Protein AF-A0A7K3YE87-F1 (afdb_monomer)

Solvent-accessible surface area (backbone atoms only — not comparable to full-atom values): 3261 Å² total; per-residue (Å²): 135,65,69,47,68,34,90,85,79,64,49,80,40,53,67,87,40,44,44,64,45,80,46,74,48,65,63,95,83,42,84,43,73,50,81,42,70,60,27,39,44,33,91,88,78,69,48,70,45,78,105

Structure (mmCIF, N/CA/C/O backbone):
data_AF-A0A7K3YE87-F1
#
_entry.id   AF-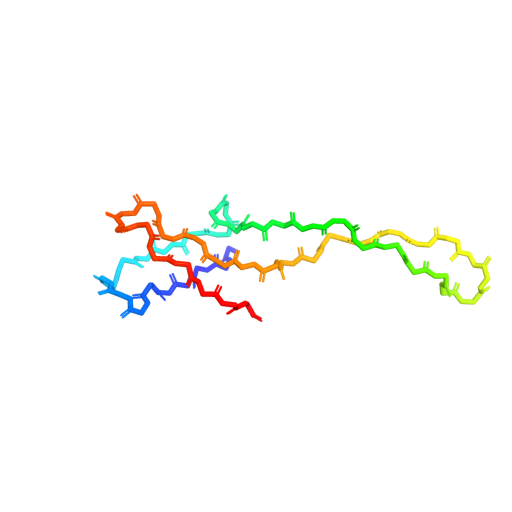A0A7K3YE87-F1
#
loop_
_atom_site.group_PDB
_atom_site.id
_atom_site.type_symbol
_atom_site.label_atom_id
_atom_site.label_alt_id
_atom_site.label_comp_id
_atom_site.label_asym_id
_atom_site.label_entity_id
_atom_site.label_seq_id
_atom_site.pdbx_PDB_ins_code
_atom_site.Cartn_x
_atom_site.Cartn_y
_atom_site.Cartn_z
_atom_site.occupancy
_atom_site.B_iso_or_equiv
_atom_site.auth_seq_id
_atom_site.auth_comp_id
_atom_site.auth_asym_id
_atom_site.auth_atom_id
_atom_site.pdbx_PDB_model_num
ATOM 1 N N . MET A 1 1 ? 8.223 8.802 2.048 1.00 57.59 1 MET A N 1
ATOM 2 C CA . MET A 1 1 ? 7.377 7.837 2.774 1.00 57.59 1 MET A CA 1
ATOM 3 C C . MET A 1 1 ? 6.002 7.919 2.162 1.00 57.59 1 MET A C 1
ATOM 5 O O . MET A 1 1 ? 5.362 8.953 2.324 1.00 57.59 1 MET A O 1
ATOM 9 N N . ILE A 1 2 ? 5.603 6.901 1.402 1.00 68.75 2 ILE A N 1
ATOM 10 C CA . ILE A 1 2 ? 4.233 6.785 0.910 1.00 68.75 2 ILE A CA 1
ATOM 11 C C . ILE A 1 2 ? 3.425 6.105 2.018 1.00 68.75 2 ILE A C 1
ATOM 13 O O . ILE A 1 2 ? 3.825 5.078 2.569 1.00 68.75 2 ILE A O 1
ATOM 17 N N . THR A 1 3 ? 2.319 6.732 2.394 1.00 79.69 3 THR A N 1
ATOM 18 C CA . THR A 1 3 ? 1.348 6.200 3.351 1.00 79.69 3 THR A CA 1
ATOM 19 C C . THR A 1 3 ? -0.007 6.194 2.672 1.00 79.69 3 THR A C 1
ATOM 21 O O . THR A 1 3 ? -0.385 7.205 2.079 1.00 79.69 3 THR A O 1
ATOM 24 N N . THR A 1 4 ? -0.731 5.088 2.770 1.00 80.69 4 THR A N 1
ATOM 25 C CA . THR A 1 4 ? -2.081 4.938 2.225 1.00 80.69 4 THR A CA 1
ATOM 26 C C . THR A 1 4 ? -3.077 4.681 3.353 1.00 80.69 4 THR A C 1
ATOM 28 O O . THR A 1 4 ? -2.702 4.191 4.419 1.00 80.69 4 THR A O 1
ATOM 31 N N . ALA A 1 5 ? -4.338 5.055 3.162 1.00 83.38 5 ALA A N 1
ATOM 32 C CA . ALA A 1 5 ? -5.395 4.772 4.124 1.00 83.38 5 ALA A CA 1
ATOM 33 C C . ALA A 1 5 ? -6.085 3.459 3.745 1.00 83.38 5 ALA A C 1
ATOM 35 O O . ALA A 1 5 ? -6.386 3.232 2.580 1.00 83.38 5 ALA A O 1
ATOM 36 N N . CYS A 1 6 ? -6.339 2.598 4.727 1.00 84.94 6 CYS A N 1
ATOM 37 C CA . CYS A 1 6 ? -7.114 1.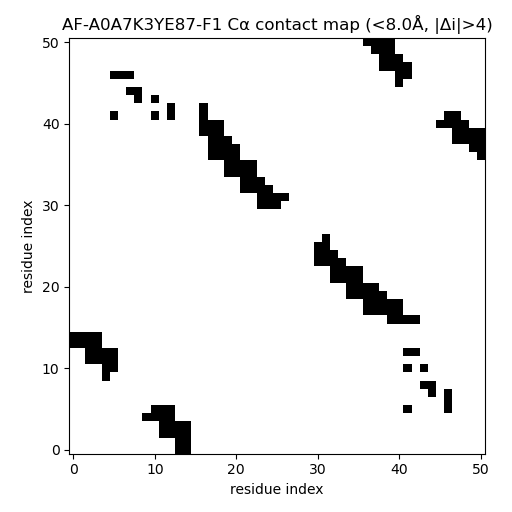383 4.513 1.00 84.94 6 CYS A CA 1
ATOM 38 C C . CYS A 1 6 ? -8.595 1.713 4.282 1.00 84.94 6 CYS A C 1
ATOM 40 O O . CYS A 1 6 ? -9.228 2.289 5.167 1.00 84.94 6 CYS A O 1
ATOM 42 N N . ASP A 1 7 ? -9.165 1.268 3.160 1.00 82.31 7 ASP A N 1
ATOM 43 C CA . ASP A 1 7 ? -10.595 1.420 2.845 1.00 82.31 7 ASP A CA 1
ATOM 44 C C . ASP A 1 7 ? -11.522 0.692 3.837 1.00 82.31 7 ASP A C 1
ATOM 46 O O . ASP A 1 7 ? -12.656 1.110 4.060 1.00 82.31 7 ASP A O 1
ATOM 50 N N . GLY A 1 8 ? -11.045 -0.378 4.481 1.00 82.75 8 GLY A N 1
ATOM 51 C CA . GLY A 1 8 ? -11.843 -1.156 5.432 1.00 82.75 8 GLY A CA 1
ATOM 52 C C . GLY A 1 8 ? -11.983 -0.512 6.816 1.00 82.75 8 GLY A C 1
ATOM 53 O O . GLY A 1 8 ? -13.072 -0.494 7.387 1.00 82.75 8 GLY A O 1
ATOM 54 N N . CYS A 1 9 ? -10.887 -0.005 7.389 1.00 86.62 9 CYS A N 1
ATOM 55 C CA . CYS A 1 9 ? -10.860 0.477 8.780 1.00 86.62 9 CYS A CA 1
ATOM 56 C C . CYS A 1 9 ? -10.346 1.913 8.959 1.00 86.62 9 CYS A C 1
ATOM 58 O O . CYS A 1 9 ? -10.319 2.408 10.085 1.00 86.62 9 CYS A O 1
ATOM 60 N N . GLY A 1 10 ? -9.908 2.576 7.886 1.00 83.12 10 GLY A N 1
ATOM 61 C CA . GLY A 1 10 ? -9.356 3.933 7.925 1.00 83.12 10 GLY A CA 1
ATOM 62 C C . GLY A 1 10 ? -7.966 4.046 8.560 1.00 83.12 10 GLY A C 1
ATOM 63 O O . GLY A 1 10 ? -7.478 5.156 8.766 1.00 83.12 10 GLY A O 1
ATOM 64 N N . ALA A 1 11 ? -7.313 2.928 8.895 1.00 84.88 11 ALA A N 1
ATOM 65 C CA . ALA A 1 11 ? -5.963 2.945 9.450 1.00 84.88 11 ALA A CA 1
ATOM 66 C C . ALA A 1 11 ? -4.946 3.446 8.412 1.00 84.88 11 ALA A C 1
ATOM 68 O O . ALA A 1 11 ? -5.015 3.074 7.241 1.00 84.88 11 ALA A O 1
ATOM 69 N N . VAL A 1 12 ? -3.981 4.254 8.855 1.00 84.69 12 VAL A N 1
ATOM 70 C CA . VAL A 1 12 ? -2.876 4.728 8.010 1.00 84.69 12 VAL A CA 1
ATOM 71 C C . VAL A 1 12 ? -1.812 3.642 7.934 1.00 84.69 12 VAL A C 1
ATOM 73 O O . VAL A 1 12 ? -1.213 3.275 8.945 1.00 84.69 12 VAL A O 1
ATOM 76 N N . ILE A 1 13 ? -1.591 3.128 6.731 1.00 82.12 13 ILE A N 1
ATOM 77 C CA . ILE A 1 13 ? -0.679 2.031 6.439 1.00 82.12 13 ILE A CA 1
ATOM 78 C C . ILE A 1 13 ? 0.536 2.574 5.684 1.00 82.12 13 ILE A C 1
ATOM 80 O O . ILE A 1 13 ? 0.408 3.315 4.710 1.00 82.12 13 ILE A O 1
ATOM 84 N N . GLY A 1 14 ? 1.732 2.229 6.159 1.00 75.56 14 GLY A N 1
ATOM 85 C CA . GLY A 1 14 ? 2.986 2.546 5.473 1.00 75.56 14 GLY A CA 1
ATOM 86 C C . GLY A 1 14 ? 3.343 1.510 4.407 1.00 75.56 14 GLY A C 1
ATOM 87 O O . GLY A 1 14 ? 2.907 0.362 4.493 1.00 75.56 14 GLY A O 1
ATOM 88 N N . GLU A 1 15 ? 4.197 1.912 3.463 1.00 72.62 15 GLU A N 1
ATOM 89 C CA . GLU A 1 15 ? 4.729 1.104 2.345 1.00 72.62 15 GLU A CA 1
ATOM 90 C C . GLU A 1 15 ? 5.334 -0.263 2.748 1.00 72.62 15 GLU A C 1
ATOM 92 O O . GLU A 1 15 ? 5.464 -1.160 1.924 1.00 72.62 15 GLU A O 1
ATOM 97 N N . ASP A 1 16 ? 5.681 -0.455 4.022 1.00 72.31 16 ASP A N 1
ATOM 98 C CA . ASP A 1 16 ? 6.200 -1.728 4.549 1.00 72.31 16 ASP A CA 1
ATOM 99 C C . ASP A 1 16 ? 5.136 -2.846 4.584 1.00 72.31 16 ASP A C 1
ATOM 101 O O . ASP A 1 16 ? 5.466 -4.025 4.652 1.00 72.31 16 ASP A O 1
ATOM 105 N N . ASN A 1 17 ? 3.847 -2.490 4.512 1.00 74.75 17 ASN A N 1
ATOM 106 C CA . ASN A 1 17 ? 2.733 -3.451 4.509 1.00 74.75 17 ASN A CA 1
ATOM 107 C C . ASN A 1 17 ? 2.171 -3.684 3.093 1.00 74.75 17 ASN A C 1
ATOM 109 O O . ASN A 1 17 ? 1.015 -4.071 2.912 1.00 74.75 17 ASN A O 1
ATOM 113 N N . CYS A 1 18 ? 2.991 -3.420 2.079 1.00 74.75 18 CYS A N 1
ATOM 114 C CA . CYS A 1 18 ? 2.725 -3.765 0.693 1.00 74.75 18 CYS A CA 1
ATOM 115 C C . CYS A 1 18 ? 3.148 -5.208 0.433 1.00 74.75 18 CYS A C 1
ATOM 117 O O . CYS A 1 18 ? 4.306 -5.578 0.653 1.00 74.75 18 CYS A O 1
ATOM 119 N N . ARG A 1 19 ? 2.258 -6.013 -0.138 1.00 78.88 19 ARG A N 1
ATOM 120 C CA . ARG A 1 19 ? 2.676 -7.234 -0.812 1.00 78.88 19 ARG A CA 1
ATOM 121 C C . ARG A 1 19 ? 3.332 -6.823 -2.122 1.00 78.88 19 ARG A C 1
ATOM 123 O O . ARG A 1 19 ? 2.700 -6.211 -2.976 1.00 78.88 19 ARG A O 1
ATOM 130 N N . THR A 1 20 ? 4.611 -7.138 -2.266 1.00 82.06 20 THR A N 1
ATOM 131 C CA . THR A 1 20 ? 5.355 -6.876 -3.498 1.00 8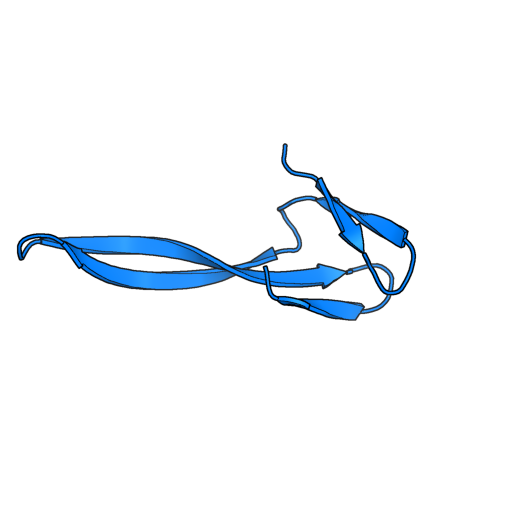2.06 20 THR A CA 1
ATOM 132 C C . THR A 1 20 ? 5.664 -8.179 -4.213 1.00 82.06 20 THR A C 1
ATOM 134 O O . THR A 1 20 ? 5.871 -9.219 -3.581 1.00 82.06 20 THR A O 1
ATOM 137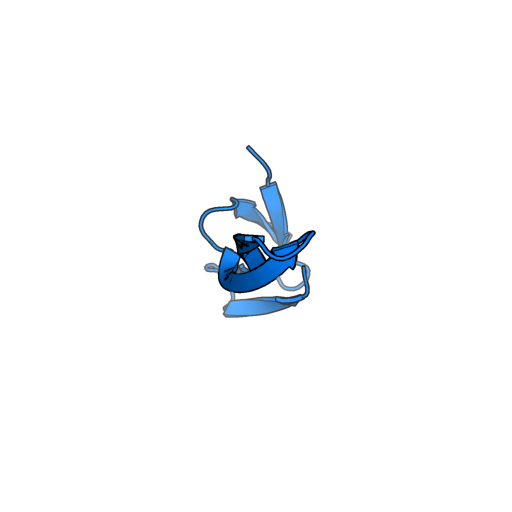 N N . HIS A 1 21 ? 5.707 -8.131 -5.539 1.00 83.06 21 HIS A N 1
ATOM 138 C CA . HIS A 1 21 ? 6.213 -9.226 -6.348 1.00 83.06 21 HIS A CA 1
ATOM 139 C C . HIS A 1 21 ? 7.322 -8.724 -7.274 1.00 83.06 21 HIS A C 1
ATOM 141 O O . HIS A 1 21 ? 7.447 -7.538 -7.575 1.00 83.06 21 HIS A O 1
ATOM 147 N N .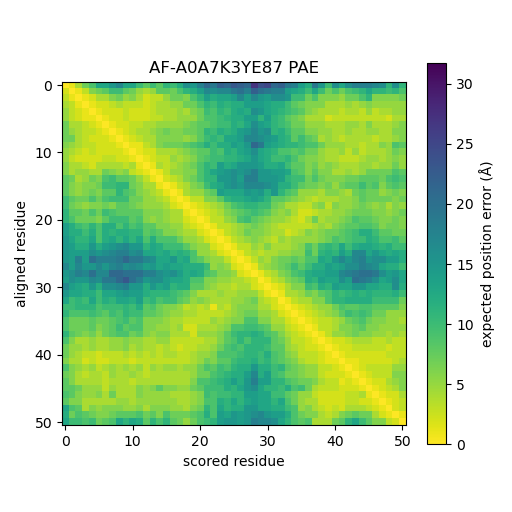 ARG A 1 22 ? 8.204 -9.642 -7.671 1.00 80.75 22 ARG A N 1
ATOM 148 C CA . ARG A 1 22 ? 9.333 -9.326 -8.543 1.00 80.75 22 ARG A CA 1
ATOM 149 C C . ARG A 1 22 ? 8.936 -9.610 -9.980 1.00 80.75 22 ARG A C 1
ATOM 151 O O . ARG A 1 22 ? 8.913 -10.771 -10.388 1.00 80.75 22 ARG A O 1
ATOM 158 N N . GLU A 1 23 ? 8.677 -8.558 -10.737 1.00 80.12 23 GLU A N 1
ATOM 159 C CA . GLU A 1 23 ? 8.462 -8.665 -12.173 1.00 80.12 23 GLU A CA 1
ATOM 160 C C . GLU A 1 23 ? 9.793 -8.781 -12.899 1.00 80.12 23 GLU A C 1
ATOM 162 O O . GLU A 1 23 ? 10.824 -8.234 -12.484 1.00 80.12 23 GLU A O 1
ATOM 167 N N . ARG A 1 24 ? 9.782 -9.548 -13.989 1.00 78.81 24 ARG A N 1
ATOM 168 C CA . ARG A 1 24 ? 10.940 -9.729 -14.854 1.00 78.81 24 ARG A CA 1
ATOM 169 C C . ARG A 1 24 ? 10.530 -9.438 -16.285 1.00 78.81 24 ARG A C 1
ATOM 171 O O . ARG A 1 24 ? 9.882 -10.257 -16.926 1.00 78.81 24 ARG A O 1
ATOM 178 N N . GLU A 1 25 ? 10.972 -8.297 -16.785 1.00 77.75 25 GLU A N 1
ATOM 179 C CA . GLU A 1 25 ? 10.748 -7.877 -18.162 1.00 77.75 25 GLU A CA 1
ATOM 180 C C . GLU A 1 25 ? 12.063 -7.842 -18.933 1.00 77.75 25 GLU A C 1
ATOM 182 O O . GLU A 1 25 ? 13.134 -7.595 -18.378 1.00 77.75 25 GLU A O 1
ATOM 187 N N . ASN A 1 26 ? 11.994 -8.089 -20.239 1.00 76.31 26 ASN A N 1
ATOM 188 C CA . ASN A 1 26 ? 13.129 -7.863 -21.126 1.00 76.31 26 ASN A CA 1
ATOM 189 C C . ASN A 1 26 ? 12.970 -6.500 -21.789 1.00 76.31 26 ASN A C 1
ATOM 191 O O . ASN A 1 26 ? 12.340 -6.387 -22.840 1.00 76.31 26 ASN A O 1
ATOM 195 N N . PHE A 1 27 ? 13.559 -5.466 -21.193 1.00 67.81 27 PHE A N 1
ATOM 196 C CA . PHE A 1 27 ? 13.578 -4.147 -21.809 1.00 67.81 27 PHE A CA 1
ATOM 197 C C . PHE A 1 27 ? 14.754 -4.084 -22.789 1.00 67.81 27 PHE A C 1
ATOM 199 O O . PHE A 1 27 ? 15.910 -4.224 -22.394 1.00 67.81 27 PHE A O 1
ATOM 206 N N . TRP A 1 28 ? 14.467 -3.933 -24.088 1.00 78.25 28 TRP A N 1
ATOM 207 C CA . TRP A 1 28 ? 15.486 -3.863 -25.153 1.00 78.25 28 TRP A CA 1
ATOM 208 C C . TRP A 1 28 ? 16.450 -5.068 -25.185 1.00 78.25 28 TRP A C 1
ATOM 210 O O . TRP A 1 28 ? 17.632 -4.937 -25.495 1.00 78.25 28 TRP A O 1
ATOM 220 N N . GLY A 1 29 ? 15.950 -6.264 -24.854 1.00 78.75 29 GLY A N 1
ATOM 221 C CA . GLY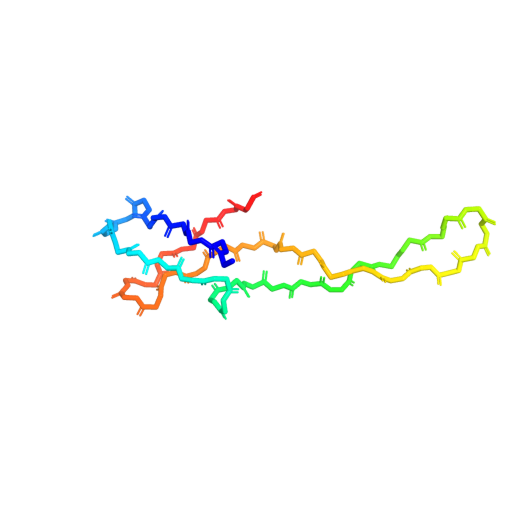 A 1 29 ? 16.749 -7.496 -24.846 1.00 78.75 29 GLY A CA 1
ATOM 222 C C . GLY A 1 29 ? 17.665 -7.666 -23.628 1.00 78.75 29 GLY A C 1
ATOM 223 O O . GLY A 1 29 ? 18.358 -8.678 -23.539 1.00 78.75 29 GLY A O 1
ATOM 224 N N . ALA A 1 30 ? 17.652 -6.727 -22.677 1.00 77.81 30 ALA A N 1
ATOM 225 C CA . ALA A 1 30 ? 18.293 -6.885 -21.379 1.00 77.81 30 ALA A CA 1
ATOM 226 C C . ALA A 1 30 ? 17.266 -7.380 -20.342 1.00 77.81 30 ALA A C 1
ATOM 228 O O . ALA A 1 30 ? 16.190 -6.788 -20.226 1.00 77.81 30 ALA A O 1
ATOM 229 N N . PRO A 1 31 ? 17.571 -8.437 -19.566 1.00 77.31 31 PRO A N 1
ATOM 230 C CA . PRO A 1 31 ? 16.688 -8.888 -18.503 1.00 77.31 31 PRO A CA 1
ATOM 231 C C . PRO A 1 31 ? 16.715 -7.876 -17.354 1.00 77.31 31 PRO A C 1
ATOM 233 O O . PRO A 1 31 ? 17.680 -7.806 -16.592 1.00 77.31 31 PRO A O 1
ATOM 236 N N . CYS A 1 32 ? 15.633 -7.125 -17.208 1.00 81.31 32 CYS A N 1
ATOM 237 C CA . CYS A 1 32 ? 15.388 -6.243 -16.081 1.00 81.31 32 CYS A CA 1
ATOM 238 C C . CYS A 1 32 ? 14.498 -6.955 -15.058 1.00 81.31 32 CYS A C 1
ATOM 240 O O . CYS A 1 32 ? 13.662 -7.798 -15.386 1.00 81.31 32 CYS A O 1
ATOM 242 N N . SER A 1 33 ? 14.701 -6.644 -13.783 1.00 80.25 33 SER A N 1
ATOM 243 C CA . SER A 1 33 ? 13.747 -7.001 -12.739 1.00 80.25 33 SER A CA 1
ATOM 244 C C . SER A 1 33 ? 13.401 -5.759 -11.952 1.00 80.25 33 SER A C 1
ATOM 246 O O . SER A 1 33 ? 14.302 -5.005 -11.587 1.00 80.25 33 SER A O 1
ATOM 248 N N . TYR A 1 34 ? 12.121 -5.583 -11.676 1.00 81.56 34 TYR A N 1
ATOM 249 C CA . TYR A 1 34 ? 11.600 -4.482 -10.883 1.00 81.56 34 TYR A CA 1
ATOM 250 C C . TYR A 1 34 ? 10.628 -5.050 -9.843 1.00 81.56 34 TYR A C 1
ATOM 252 O O . TYR A 1 34 ? 10.055 -6.125 -10.026 1.00 81.56 34 TYR A O 1
ATOM 260 N N . THR A 1 35 ? 10.562 -4.386 -8.693 1.00 81.50 35 THR A N 1
ATOM 261 C CA . THR A 1 35 ? 9.684 -4.768 -7.590 1.00 81.50 35 THR A CA 1
ATOM 262 C C . THR A 1 35 ? 8.388 -3.983 -7.712 1.00 81.50 35 THR A C 1
ATOM 264 O O . THR A 1 35 ? 8.374 -2.788 -7.414 1.00 81.50 35 THR A O 1
ATOM 267 N N . SER A 1 36 ? 7.322 -4.659 -8.122 1.00 81.44 36 SER A N 1
ATOM 268 C CA . SER A 1 36 ? 5.979 -4.091 -8.235 1.00 81.44 36 SER A CA 1
ATOM 269 C C . SER A 1 36 ? 5.203 -4.317 -6.953 1.00 81.44 36 SER A C 1
ATOM 271 O O . SER A 1 36 ? 5.376 -5.336 -6.277 1.00 81.44 36 SER A O 1
ATOM 273 N N . ILE A 1 37 ? 4.340 -3.364 -6.613 1.00 81.44 37 ILE A N 1
ATOM 274 C CA . ILE A 1 37 ? 3.358 -3.555 -5.550 1.00 81.44 37 ILE A CA 1
ATOM 275 C C . ILE A 1 37 ? 2.184 -4.319 -6.164 1.00 81.44 37 ILE A C 1
ATOM 277 O O . ILE A 1 37 ? 1.639 -3.901 -7.176 1.00 81.44 37 ILE A O 1
ATOM 281 N N . ASP A 1 38 ? 1.854 -5.457 -5.564 1.00 82.56 38 ASP A N 1
ATOM 282 C CA . ASP A 1 38 ? 0.761 -6.342 -5.970 1.00 82.56 38 ASP A CA 1
ATOM 283 C C . ASP A 1 38 ? -0.544 -5.931 -5.277 1.00 82.56 38 ASP A C 1
ATOM 285 O O . ASP A 1 38 ? -1.575 -5.728 -5.908 1.00 82.56 38 ASP A O 1
ATOM 289 N N . ALA A 1 39 ? -0.468 -5.755 -3.957 1.00 82.69 39 ALA A N 1
ATOM 290 C CA . ALA A 1 39 ? -1.588 -5.365 -3.116 1.00 82.69 39 ALA A CA 1
ATOM 291 C C . ALA A 1 39 ? -1.093 -4.676 -1.841 1.00 82.69 39 ALA A C 1
ATOM 293 O O . ALA A 1 39 ? -0.001 -4.952 -1.337 1.00 82.69 39 ALA A O 1
ATOM 294 N N . TYR A 1 40 ? -1.927 -3.821 -1.270 1.00 81.25 40 TYR A N 1
ATOM 295 C CA . TYR A 1 40 ? -1.772 -3.302 0.080 1.00 81.25 40 TYR A CA 1
ATOM 296 C C . TYR A 1 40 ? -2.526 -4.197 1.059 1.00 81.25 40 TYR A C 1
ATOM 298 O O . TYR A 1 40 ? -3.694 -4.514 0.841 1.00 81.25 40 TYR A O 1
ATOM 306 N N . VAL A 1 41 ? -1.873 -4.583 2.156 1.00 82.31 41 VAL A N 1
ATOM 307 C CA . VAL A 1 41 ? -2.494 -5.379 3.219 1.00 82.31 41 VAL A CA 1
ATOM 308 C C . VAL A 1 41 ? -2.562 -4.538 4.483 1.00 82.31 41 VAL A C 1
ATOM 310 O O . VAL A 1 41 ? -1.546 -4.074 4.996 1.00 82.31 41 VAL A O 1
ATOM 313 N N . CYS A 1 42 ? -3.759 -4.335 5.028 1.00 85.88 42 CYS A N 1
ATOM 314 C CA . CYS A 1 42 ? -3.913 -3.624 6.289 1.00 85.88 42 CYS A CA 1
ATOM 315 C C . CYS A 1 42 ? -3.571 -4.545 7.475 1.00 85.88 42 CYS A C 1
ATOM 317 O O . CYS A 1 42 ? -4.360 -5.440 7.775 1.00 85.88 42 CYS A O 1
ATOM 319 N N . PRO A 1 43 ? -2.498 -4.300 8.250 1.00 80.94 43 PRO A N 1
ATOM 320 C CA . PRO A 1 43 ? -2.185 -5.089 9.447 1.00 80.94 43 PRO A CA 1
ATOM 321 C C . PRO A 1 43 ? -3.237 -4.959 10.561 1.00 80.94 43 PRO A C 1
ATOM 323 O O . PRO A 1 43 ? -3.298 -5.805 11.447 1.00 80.94 43 PRO A O 1
ATOM 326 N N . ALA A 1 44 ? -4.058 -3.903 10.544 1.00 85.00 44 ALA A N 1
ATOM 327 C CA . ALA A 1 44 ? -5.044 -3.649 11.595 1.00 85.00 44 ALA A CA 1
ATOM 328 C C . ALA A 1 44 ? -6.336 -4.465 11.429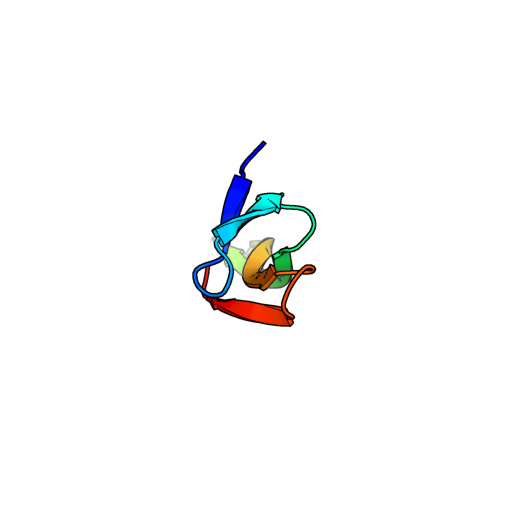 1.00 85.00 44 ALA A C 1
ATOM 330 O O . ALA A 1 44 ? -6.945 -4.845 12.424 1.00 85.00 44 ALA A O 1
ATOM 331 N N . CYS A 1 45 ? -6.774 -4.712 10.192 1.00 86.19 45 CYS A N 1
ATOM 332 C CA . CYS A 1 45 ? -8.029 -5.425 9.914 1.00 86.19 45 CYS A CA 1
ATOM 333 C C . CYS A 1 45 ? -7.884 -6.601 8.940 1.00 86.19 45 CYS A C 1
ATOM 335 O O . CYS A 1 45 ? -8.848 -7.331 8.738 1.00 86.19 45 CYS A O 1
ATOM 337 N N . GLY A 1 46 ? -6.706 -6.794 8.342 1.00 82.44 46 GLY A N 1
ATOM 338 C CA . GLY A 1 46 ? -6.455 -7.826 7.336 1.00 82.44 46 GLY A CA 1
ATOM 339 C C . GLY A 1 46 ? -7.077 -7.540 5.968 1.00 82.44 46 GLY A C 1
ATOM 340 O O . GLY A 1 46 ? -7.123 -8.437 5.140 1.00 82.44 46 GLY A O 1
ATOM 341 N N . TYR A 1 47 ? -7.586 -6.327 5.731 1.00 83.31 47 TYR A N 1
ATOM 342 C CA . TYR A 1 47 ? -8.158 -5.947 4.440 1.00 83.31 47 TYR A CA 1
ATOM 343 C C . TYR A 1 47 ? -7.058 -5.829 3.379 1.00 83.31 47 TYR A C 1
ATOM 345 O O . TYR A 1 47 ? -6.062 -5.142 3.612 1.00 83.31 47 TYR A O 1
ATOM 353 N N . GLU A 1 48 ? -7.247 -6.494 2.242 1.00 84.75 48 GLU A N 1
ATOM 354 C CA . GLU A 1 48 ? -6.329 -6.492 1.101 1.00 84.75 48 GLU A CA 1
ATOM 355 C C . GLU A 1 48 ? -6.972 -5.724 -0.060 1.00 84.75 48 GLU A C 1
ATOM 357 O O . GLU A 1 48 ? -8.132 -5.982 -0.392 1.00 84.75 48 GLU A O 1
ATOM 362 N N . TRP A 1 49 ? -6.244 -4.786 -0.671 1.00 82.75 49 TRP A N 1
ATOM 363 C CA . TRP A 1 49 ? -6.699 -4.069 -1.868 1.00 82.75 49 TRP A CA 1
ATOM 364 C C . TRP A 1 49 ? -5.577 -3.904 -2.889 1.00 82.75 49 TRP A C 1
ATOM 366 O O . TRP A 1 49 ? -4.406 -3.804 -2.526 1.00 82.75 49 TRP A O 1
ATOM 376 N N . GLU A 1 50 ? -5.942 -3.901 -4.168 1.00 75.31 50 GLU A N 1
ATOM 377 C CA . GLU A 1 50 ? -4.996 -3.748 -5.277 1.00 75.31 50 GLU A CA 1
ATOM 378 C C . GLU A 1 50 ? -4.397 -2.332 -5.290 1.00 75.31 50 GLU A C 1
ATOM 380 O O . GLU A 1 50 ? -5.061 -1.363 -4.900 1.00 75.31 50 GLU A O 1
ATOM 385 N N . ALA A 1 51 ? -3.119 -2.244 -5.667 1.00 68.75 51 ALA A N 1
ATOM 386 C CA . ALA A 1 51 ? -2.330 -1.012 -5.646 1.00 68.75 51 ALA A CA 1
ATOM 387 C C . ALA A 1 51 ? -2.458 -0.163 -6.915 1.00 68.75 51 ALA A C 1
ATOM 389 O O . ALA A 1 51 ? -2.597 -0.741 -8.015 1.00 68.75 51 ALA A O 1
#

Radius of gyration: 13.85 Å; Cα contacts (8 Å, |Δi|>4): 88; chains: 1; bounding box: 30×18×37 Å

Nearest PDB structures (foldseek):
  7qtd-assembly1_B  TM=3.944E-01  e=4.461E+00  Streptomyces sp. Tu6071
  7qte-assembly1_B  TM=3.963E-01  e=4.461E+00  Streptomyces sp. Tu6071
  7qtf-assembly1_B  TM=3.753E-01  e=4.461E+00  Streptomyces sp. Tu6071
  7qtg-assembly1_A  TM=4.434E-01  e=7.677E+00  Streptomyces sp. Tu6071
  7qtg-assembly1_B-2  TM=3.907E-01  e=6.032E+00  Streptomyces sp. Tu6071

Mean predicted aligned error: 7.45 Å

Sequence (51 aa):
MITTACDGCGAVIGEDNCRTHRERENFWGAPCSYTSIDAYVCPACGYEWEA

Secondary structure (DSSP, 8-state):
--EEE-TTT--EEEGGGEEEEEEEEEETTEEEEEEEEEEEE-TTT--EEE-

Foldseek 3Di:
DDWDADPPPRDIHDPVQFDW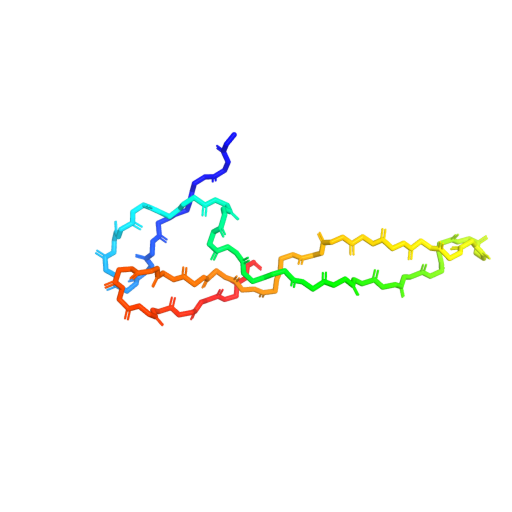DWDWDQDVNNTDIDIHGQWGADPVPRDIGGD

pLDDT: mean 79.62, std 5.4, range [57.59,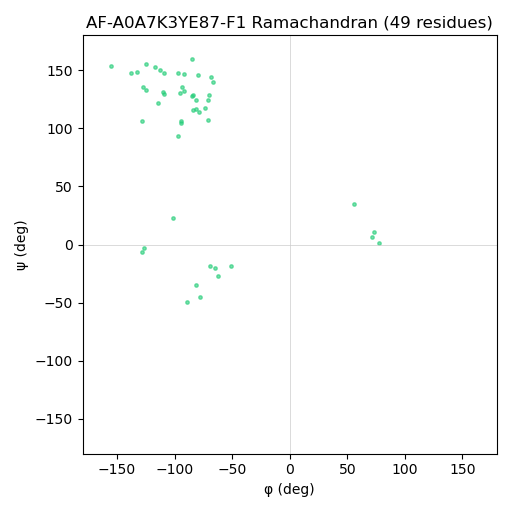 86.62]